Protein AF-A0A7J6W1D3-F1 (afdb_monomer_lite)

Structure (mmCIF, N/CA/C/O backbone):
data_AF-A0A7J6W1D3-F1
#
_entry.id   AF-A0A7J6W1D3-F1
#
loop_
_atom_site.group_PDB
_atom_site.id
_atom_site.type_symbol
_atom_site.label_atom_id
_atom_site.label_alt_id
_atom_site.label_comp_id
_atom_site.label_asym_id
_atom_site.label_entity_id
_atom_site.label_seq_id
_atom_site.pdbx_PDB_ins_code
_atom_site.Cartn_x
_atom_site.Cartn_y
_atom_site.Cartn_z
_atom_si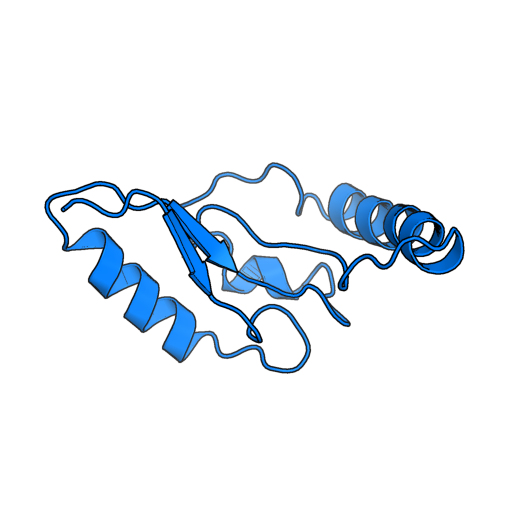te.occupancy
_atom_site.B_iso_or_equiv
_atom_site.auth_seq_id
_atom_site.auth_comp_id
_atom_site.auth_asym_id
_atom_site.auth_atom_id
_atom_site.pdbx_PDB_model_num
ATOM 1 N N . MET A 1 1 ? -16.129 17.188 13.964 1.00 54.38 1 MET A N 1
ATOM 2 C CA . MET A 1 1 ? -15.972 16.936 12.515 1.00 54.38 1 MET A CA 1
ATOM 3 C C . MET A 1 1 ? -15.462 15.514 12.377 1.00 54.38 1 MET A C 1
ATOM 5 O O . MET A 1 1 ? -14.553 15.174 13.118 1.00 54.38 1 MET A O 1
ATOM 9 N N . GLY A 1 2 ? -16.094 14.679 11.551 1.00 68.81 2 GLY A N 1
ATOM 10 C CA . GLY A 1 2 ? -15.681 13.285 11.364 1.00 68.81 2 GLY A CA 1
ATOM 11 C C . GLY A 1 2 ? -14.757 13.171 10.159 1.00 68.81 2 GLY A C 1
ATOM 12 O O . GLY A 1 2 ? -15.150 13.559 9.061 1.00 68.81 2 GLY A O 1
ATOM 13 N N . CYS A 1 3 ? -13.536 12.689 10.370 1.00 77.50 3 CYS A N 1
ATOM 14 C CA . CYS A 1 3 ? -12.642 12.309 9.285 1.00 77.50 3 CYS A CA 1
ATOM 15 C C . CYS A 1 3 ? -13.026 10.896 8.835 1.00 77.50 3 CYS A C 1
ATOM 17 O O . CYS A 1 3 ? -13.080 10.006 9.672 1.00 77.50 3 CYS A O 1
ATOM 19 N N . GLY A 1 4 ? -13.326 10.693 7.552 1.00 90.44 4 GLY A N 1
ATOM 20 C CA . GLY A 1 4 ? -13.671 9.369 7.014 1.00 90.44 4 GLY A CA 1
ATOM 21 C C . GLY A 1 4 ? -12.500 8.639 6.353 1.00 90.44 4 GLY A C 1
ATOM 22 O O . GLY A 1 4 ? -12.673 7.516 5.888 1.00 90.44 4 GLY A O 1
ATOM 23 N N . PHE A 1 5 ? -11.327 9.274 6.257 1.00 93.31 5 PHE A N 1
ATOM 24 C CA . PHE A 1 5 ? -10.177 8.743 5.528 1.00 93.31 5 PHE A CA 1
ATOM 25 C C . PHE A 1 5 ? -8.860 9.326 6.048 1.00 93.31 5 PHE A C 1
ATOM 27 O O . PHE A 1 5 ? -8.719 10.541 6.165 1.00 93.31 5 PHE A O 1
ATOM 34 N N . VAL A 1 6 ? -7.876 8.467 6.299 1.00 94.88 6 VAL A N 1
ATOM 35 C CA . VAL A 1 6 ? -6.513 8.835 6.682 1.00 94.88 6 VAL A CA 1
ATOM 36 C C . VAL A 1 6 ? -5.541 8.251 5.663 1.00 94.88 6 VAL A C 1
ATOM 38 O O . VAL A 1 6 ? -5.473 7.036 5.481 1.00 94.88 6 VAL A O 1
ATOM 41 N N . LYS A 1 7 ? -4.759 9.133 5.035 1.00 95.38 7 LYS A N 1
ATOM 42 C CA . LYS A 1 7 ? -3.544 8.782 4.294 1.00 95.38 7 LYS A CA 1
ATOM 43 C C . LYS A 1 7 ? -2.363 8.895 5.254 1.00 95.38 7 LYS A C 1
ATOM 45 O O . LYS A 1 7 ? -2.091 9.983 5.754 1.00 95.38 7 LYS A O 1
ATOM 50 N N . HIS A 1 8 ? -1.681 7.789 5.500 1.00 95.44 8 HIS A N 1
ATOM 51 C CA . HIS A 1 8 ? -0.461 7.730 6.289 1.00 95.44 8 HIS A CA 1
ATOM 52 C C . HIS A 1 8 ? 0.726 7.654 5.340 1.00 95.44 8 HIS A C 1
ATOM 54 O O . HIS A 1 8 ? 0.952 6.641 4.677 1.00 95.44 8 HIS A O 1
ATOM 60 N N . ASP A 1 9 ? 1.392 8.798 5.220 1.00 93.69 9 ASP A N 1
ATOM 61 C CA . ASP A 1 9 ? 2.461 9.017 4.258 1.00 93.69 9 ASP A CA 1
ATOM 62 C C . ASP A 1 9 ? 3.822 8.561 4.779 1.00 93.69 9 ASP A C 1
ATOM 64 O O . ASP A 1 9 ? 4.021 8.449 5.987 1.00 93.69 9 ASP A O 1
ATOM 68 N N . CYS A 1 10 ? 4.757 8.356 3.851 1.00 91.69 10 CYS A N 1
ATOM 69 C CA . CYS A 1 10 ? 6.138 7.949 4.119 1.00 91.69 10 CYS A CA 1
ATOM 70 C C . CYS A 1 10 ? 6.277 6.648 4.931 1.00 91.69 10 CYS A C 1
ATOM 72 O O . CYS A 1 10 ? 7.140 6.560 5.796 1.00 91.69 10 CYS A O 1
ATOM 74 N N . ILE A 1 11 ? 5.428 5.646 4.673 1.00 92.81 11 ILE A N 1
ATOM 75 C CA . ILE A 1 11 ? 5.432 4.382 5.428 1.00 92.81 11 ILE A CA 1
ATOM 76 C C . ILE A 1 11 ? 5.335 3.124 4.553 1.00 92.81 11 ILE A C 1
ATOM 78 O O . ILE A 1 11 ? 5.744 2.047 4.974 1.00 92.81 11 ILE A O 1
ATOM 82 N N . PHE A 1 12 ? 4.786 3.201 3.336 1.00 89.19 12 PHE A N 1
ATOM 83 C CA . PHE A 1 12 ? 4.508 2.007 2.521 1.00 89.19 12 PHE A CA 1
ATOM 84 C C . PHE A 1 12 ? 5.636 1.648 1.547 1.00 89.19 12 PHE A C 1
ATOM 86 O O . PHE A 1 12 ? 5.430 1.528 0.348 1.00 89.19 12 PHE A O 1
ATOM 93 N N . GLY A 1 13 ? 6.850 1.443 2.038 1.00 89.75 13 GLY A N 1
ATOM 94 C CA . GLY A 1 13 ? 7.979 1.172 1.154 1.00 89.75 13 GLY A CA 1
ATOM 95 C C . GLY A 1 13 ? 9.278 1.104 1.923 1.00 89.75 13 GLY A C 1
ATOM 96 O O . GLY A 1 13 ? 9.419 0.276 2.821 1.00 89.75 13 GLY A O 1
ATOM 97 N N . ASP A 1 14 ? 10.202 1.995 1.581 1.00 88.88 14 ASP A N 1
ATOM 98 C CA . ASP A 1 14 ? 11.521 2.080 2.213 1.00 88.88 14 ASP A CA 1
ATOM 99 C C . ASP A 1 14 ? 11.451 2.277 3.742 1.00 88.88 14 ASP A C 1
ATOM 101 O O . ASP A 1 14 ? 12.269 1.718 4.472 1.00 88.88 14 ASP A O 1
ATOM 105 N N . ASP A 1 15 ? 10.432 2.987 4.233 1.00 91.88 15 ASP A N 1
ATOM 106 C CA . ASP A 1 15 ? 10.250 3.325 5.652 1.00 91.88 15 ASP A CA 1
ATOM 107 C C . ASP A 1 15 ? 9.253 2.404 6.386 1.00 91.88 15 ASP A C 1
ATOM 109 O O . ASP A 1 15 ? 8.663 2.783 7.398 1.00 91.88 15 ASP A 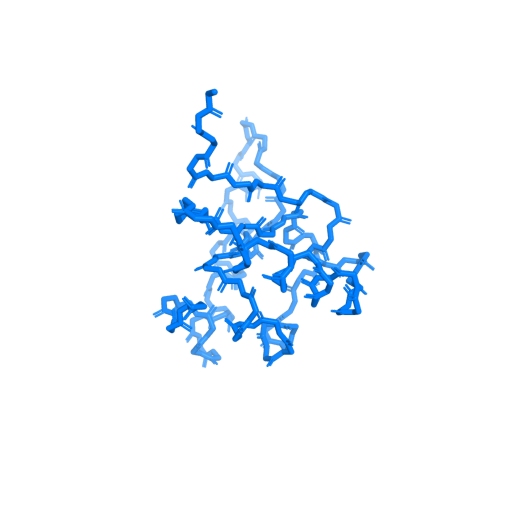O 1
ATOM 113 N N . LEU A 1 16 ? 9.027 1.181 5.888 1.00 93.00 16 LEU A N 1
ATOM 114 C CA . LEU A 1 16 ? 8.027 0.272 6.455 1.00 93.00 16 LEU A CA 1
ATOM 115 C C . LEU A 1 16 ? 8.223 0.021 7.958 1.00 93.00 16 LEU A C 1
ATOM 117 O O . LEU A 1 16 ? 9.183 -0.621 8.388 1.00 93.00 16 LEU A O 1
ATOM 121 N N . ASN A 1 17 ? 7.220 0.414 8.745 1.00 95.00 17 ASN A N 1
ATOM 122 C CA . ASN A 1 17 ? 7.145 0.136 10.174 1.00 95.00 17 ASN A CA 1
ATOM 123 C C . ASN A 1 17 ? 5.805 -0.517 10.539 1.00 95.00 17 ASN A C 1
ATOM 125 O O . ASN A 1 17 ? 4.802 0.146 10.804 1.00 95.00 17 ASN A O 1
ATOM 129 N N . VAL A 1 18 ? 5.792 -1.851 10.583 1.00 95.19 18 VAL A N 1
ATOM 130 C CA . VAL A 1 18 ? 4.579 -2.639 10.871 1.00 95.19 18 VAL A CA 1
ATOM 131 C C . VAL A 1 18 ? 4.018 -2.349 12.269 1.00 95.19 18 VAL A C 1
ATOM 133 O O . VAL A 1 18 ? 2.801 -2.331 12.444 1.00 95.19 18 VAL A O 1
ATOM 136 N N . ASN A 1 19 ? 4.873 -2.068 13.258 1.00 96.44 19 ASN A N 1
ATOM 137 C CA . ASN A 1 19 ? 4.425 -1.764 14.621 1.00 96.44 19 ASN A CA 1
ATOM 138 C C . ASN A 1 19 ? 3.642 -0.451 14.668 1.00 96.44 19 ASN A C 1
ATOM 140 O O . ASN A 1 19 ? 2.576 -0.383 15.272 1.00 96.44 19 ASN A O 1
ATOM 144 N N . GLU A 1 20 ? 4.150 0.578 13.996 1.00 96.75 20 GLU A N 1
ATOM 145 C CA . GLU A 1 20 ? 3.466 1.863 13.884 1.00 96.75 20 GLU A CA 1
ATOM 146 C C . GLU A 1 20 ? 2.137 1.725 13.137 1.00 96.75 20 GLU A C 1
ATOM 148 O O . GLU A 1 20 ? 1.104 2.189 13.620 1.00 96.75 20 GLU A O 1
ATOM 153 N N . ILE A 1 21 ? 2.133 1.003 12.012 1.00 97.19 21 ILE A N 1
ATOM 154 C CA . ILE A 1 21 ? 0.913 0.727 11.244 1.00 97.19 21 ILE A CA 1
ATOM 155 C C . ILE A 1 21 ? -0.124 -0.007 12.105 1.00 97.19 21 ILE A C 1
ATOM 157 O O . ILE A 1 21 ? -1.308 0.322 12.030 1.00 97.19 21 ILE A O 1
ATOM 161 N N . THR A 1 22 ? 0.314 -0.960 12.932 1.00 97.50 22 THR A N 1
ATOM 162 C CA . THR A 1 22 ? -0.553 -1.713 13.851 1.00 97.50 22 THR A CA 1
ATOM 163 C C . THR A 1 22 ? -1.189 -0.791 14.884 1.00 97.50 22 THR A C 1
ATOM 165 O O . THR A 1 22 ? -2.410 -0.773 15.000 1.00 97.50 22 THR A O 1
ATOM 168 N N . ILE A 1 23 ? -0.385 0.032 15.565 1.00 97.69 23 ILE A N 1
ATOM 169 C CA . ILE A 1 23 ? -0.876 0.974 16.581 1.00 97.69 23 ILE A CA 1
ATOM 170 C C . ILE A 1 23 ? -1.907 1.930 15.973 1.00 97.69 23 ILE A C 1
ATOM 172 O O . ILE A 1 23 ? -2.982 2.125 16.535 1.00 97.69 23 ILE A O 1
ATOM 176 N N . VAL A 1 24 ? -1.612 2.503 14.802 1.00 96.75 24 VAL A N 1
ATOM 177 C CA . VAL A 1 24 ? -2.548 3.406 14.118 1.00 96.75 24 VAL A CA 1
ATOM 178 C C . VAL A 1 24 ? -3.830 2.666 13.720 1.00 96.75 24 VAL A C 1
ATOM 180 O O . VAL A 1 24 ? -4.918 3.191 13.936 1.00 96.75 24 VAL A O 1
ATOM 183 N N . SER A 1 25 ? -3.732 1.441 13.194 1.00 96.50 25 SER A N 1
ATOM 184 C CA . SER A 1 25 ? -4.896 0.615 12.837 1.00 96.50 25 SER A CA 1
ATOM 185 C C . SER A 1 25 ? -5.807 0.347 14.037 1.00 96.50 25 SER A C 1
ATOM 187 O O . SER A 1 25 ? -7.023 0.500 13.934 1.00 96.50 25 SER A O 1
ATOM 189 N N . GLU A 1 26 ? -5.233 -0.017 15.185 1.00 96.31 26 GLU A N 1
ATOM 190 C CA . GLU A 1 26 ? -5.979 -0.271 16.422 1.00 96.31 26 GLU A CA 1
ATOM 191 C C . GLU A 1 26 ? -6.689 0.991 16.914 1.00 96.31 26 GLU A C 1
ATOM 193 O O . GLU A 1 26 ? -7.899 0.962 17.132 1.00 96.31 26 GLU A O 1
ATOM 198 N N . VAL A 1 27 ? -5.979 2.122 16.969 1.00 95.44 27 VAL A N 1
ATOM 199 C CA . VAL A 1 27 ? -6.567 3.412 17.360 1.00 95.44 27 VAL A CA 1
ATOM 200 C C . VAL A 1 27 ? -7.724 3.798 16.439 1.00 95.44 27 VAL A C 1
ATOM 202 O O . VAL A 1 27 ? -8.762 4.245 16.918 1.00 95.44 27 VAL A O 1
ATOM 205 N N . LEU A 1 28 ? -7.582 3.615 15.122 1.00 94.38 28 LEU A N 1
ATOM 206 C CA . LEU A 1 28 ? -8.643 3.942 14.165 1.00 94.38 28 LEU A CA 1
ATOM 207 C C . LEU A 1 28 ? -9.870 3.026 14.304 1.00 94.38 28 LEU A C 1
ATOM 209 O O . LEU A 1 28 ? -10.988 3.497 14.104 1.00 94.38 28 LEU A O 1
ATOM 213 N N . LYS A 1 29 ? -9.689 1.749 14.670 1.00 92.25 29 LYS A N 1
ATOM 214 C CA . LYS A 1 29 ? -10.790 0.796 14.916 1.00 92.25 29 LYS A CA 1
ATOM 215 C C . LYS A 1 29 ? -11.585 1.097 16.187 1.00 92.25 29 LYS A C 1
ATOM 217 O O . LYS A 1 29 ? -12.747 0.713 16.265 1.00 92.25 29 LYS A O 1
ATOM 222 N N . GLU A 1 30 ? -10.970 1.742 17.175 1.00 93.62 30 GLU A N 1
ATOM 223 C CA . GLU A 1 30 ? -11.626 2.116 18.436 1.00 93.62 30 GLU A CA 1
ATOM 224 C C . GLU A 1 30 ? -12.527 3.353 18.306 1.00 93.62 30 GLU A C 1
ATOM 226 O O . GLU A 1 30 ? -13.306 3.652 19.212 1.00 93.62 30 GLU A O 1
ATOM 231 N N . LEU A 1 31 ? -12.444 4.084 17.192 1.00 91.38 31 LEU A N 1
ATOM 232 C CA . LEU A 1 31 ? -13.278 5.255 16.958 1.00 91.38 31 LEU A CA 1
ATOM 233 C C . LEU A 1 31 ? -14.709 4.846 16.586 1.00 91.38 31 LEU A C 1
ATOM 235 O O . LEU A 1 31 ? -14.930 4.009 15.714 1.00 91.38 31 LEU A O 1
ATOM 239 N N . ASP A 1 32 ? -15.700 5.543 17.150 1.00 89.00 32 ASP A N 1
ATOM 240 C CA . ASP A 1 32 ? -17.125 5.356 16.817 1.00 89.00 32 ASP A CA 1
ATOM 241 C C . ASP A 1 32 ? -17.478 5.754 15.365 1.00 89.00 32 ASP A C 1
ATOM 243 O O . ASP A 1 32 ? -18.617 5.594 14.918 1.00 89.00 32 ASP A O 1
ATOM 247 N N . CYS A 1 33 ? -16.520 6.304 14.613 1.00 88.94 33 CYS A N 1
ATOM 248 C CA . CYS A 1 33 ? -16.667 6.640 13.206 1.00 88.94 33 CYS A CA 1
ATOM 249 C C . CYS A 1 33 ? -15.761 5.750 12.338 1.00 88.94 33 CYS A C 1
ATOM 251 O O . CYS A 1 33 ? -14.552 5.726 12.562 1.00 88.94 33 CYS A O 1
ATOM 253 N N . PRO A 1 34 ? -16.295 5.075 11.303 1.00 88.44 34 PRO A N 1
ATOM 254 C CA . PRO A 1 34 ? -15.465 4.340 10.356 1.00 88.44 34 PRO A CA 1
ATOM 255 C C . PRO A 1 34 ? -14.485 5.272 9.634 1.00 88.44 34 PRO A C 1
ATOM 257 O O . PRO A 1 34 ? -14.905 6.244 9.000 1.00 88.44 34 PRO A O 1
ATOM 260 N N . ILE A 1 35 ? -13.191 4.954 9.705 1.00 92.81 35 ILE A N 1
ATOM 261 C CA . ILE A 1 35 ? -12.122 5.675 9.007 1.00 92.81 35 ILE A CA 1
ATOM 262 C C . ILE A 1 35 ? -11.412 4.714 8.062 1.00 92.81 35 ILE A C 1
ATOM 264 O O . ILE A 1 35 ? -10.882 3.693 8.48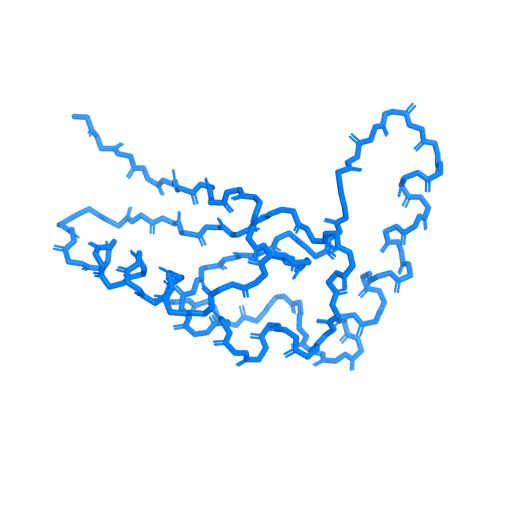7 1.00 92.81 35 ILE A O 1
ATOM 268 N N . LEU A 1 36 ? -11.374 5.061 6.777 1.00 93.94 36 LEU A N 1
ATOM 269 C CA . LEU A 1 36 ? -10.576 4.343 5.792 1.00 93.94 36 LEU A CA 1
ATOM 270 C C . LEU A 1 36 ? -9.095 4.659 5.984 1.00 93.94 36 LEU A C 1
ATOM 272 O O . LEU A 1 36 ? -8.699 5.823 5.962 1.00 93.94 36 LEU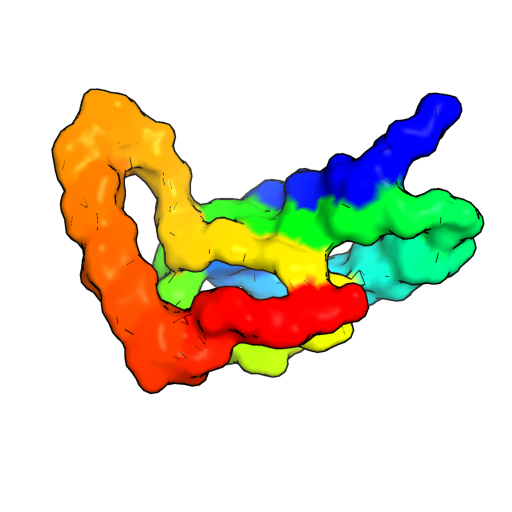 A O 1
ATOM 276 N N . TYR A 1 37 ? -8.277 3.626 6.127 1.00 95.31 37 TYR A N 1
ATOM 277 C CA . TYR A 1 37 ? -6.849 3.761 6.372 1.00 95.31 37 TYR A CA 1
ATOM 278 C C . TYR A 1 37 ? -6.034 3.369 5.134 1.00 95.31 37 TYR A C 1
ATOM 280 O O . TYR A 1 37 ? -6.136 2.240 4.644 1.00 95.31 37 TYR A O 1
ATOM 288 N N . SER A 1 38 ? -5.242 4.314 4.620 1.00 95.81 38 SER A N 1
ATOM 289 C CA . SER A 1 38 ? -4.403 4.164 3.429 1.00 95.81 38 SER A CA 1
ATOM 290 C C . SER A 1 38 ? -2.934 4.410 3.739 1.00 95.81 38 SER A C 1
ATOM 292 O O . SER A 1 38 ? -2.617 5.423 4.356 1.00 95.81 38 SER A O 1
ATOM 294 N N . LEU A 1 39 ? -2.037 3.566 3.225 1.00 95.62 39 LEU A N 1
ATOM 295 C CA . LEU A 1 39 ? -0.585 3.764 3.332 1.00 95.62 39 LEU A CA 1
ATOM 296 C C . LEU A 1 39 ? 0.036 4.279 2.021 1.00 95.62 39 LEU A C 1
ATOM 298 O O . LEU A 1 39 ? -0.421 3.916 0.933 1.00 95.62 39 LEU A O 1
ATOM 302 N N . SER A 1 40 ? 1.091 5.087 2.113 1.00 94.31 40 SER A N 1
ATOM 303 C CA . SER A 1 40 ? 1.856 5.610 0.966 1.00 94.31 40 SER A CA 1
ATOM 304 C C . SER A 1 40 ? 3.269 6.063 1.375 1.00 94.31 40 SER A C 1
ATOM 306 O O . SER A 1 40 ? 3.565 6.075 2.569 1.00 94.31 40 SER A O 1
ATOM 308 N N . PRO A 1 41 ? 4.130 6.465 0.421 1.00 90.75 41 PRO A N 1
ATOM 309 C CA . PRO A 1 41 ? 4.102 6.062 -0.982 1.00 90.75 41 PRO A CA 1
ATOM 310 C C . PRO A 1 41 ? 4.642 4.641 -1.150 1.00 90.75 41 PRO A C 1
ATOM 312 O O . PRO A 1 41 ? 5.357 4.159 -0.284 1.00 90.75 41 PRO A O 1
ATOM 315 N N . GLY A 1 42 ? 4.351 4.007 -2.286 1.00 87.56 42 GLY A N 1
ATOM 316 C CA . GLY A 1 42 ? 4.848 2.684 -2.681 1.00 87.56 42 GLY A CA 1
ATOM 317 C C . GLY A 1 42 ? 6.267 2.675 -3.227 1.00 87.56 42 GLY A C 1
ATOM 318 O O . GLY A 1 42 ? 6.613 1.806 -4.030 1.00 87.56 42 GLY A O 1
ATOM 319 N N . THR A 1 43 ? 7.082 3.665 -2.871 1.00 88.06 43 THR A N 1
ATOM 320 C CA . THR A 1 43 ? 8.461 3.754 -3.352 1.00 88.06 43 THR A CA 1
ATOM 321 C C . THR A 1 43 ? 9.222 2.508 -2.913 1.00 88.06 43 THR A C 1
ATOM 323 O O . THR A 1 43 ? 9.207 2.143 -1.740 1.00 88.06 43 THR A O 1
ATOM 326 N N . SER A 1 44 ? 9.822 1.812 -3.882 1.00 88.50 44 SER A N 1
ATOM 327 C CA . SER A 1 44 ? 10.510 0.527 -3.677 1.00 88.50 44 SER A CA 1
ATOM 328 C C . SER A 1 44 ? 9.630 -0.597 -3.103 1.00 88.50 44 SER A C 1
ATOM 330 O O . SER A 1 44 ? 10.150 -1.646 -2.712 1.00 88.50 44 SER A O 1
ATOM 332 N N . ALA A 1 45 ? 8.303 -0.430 -3.074 1.00 91.25 45 ALA A N 1
ATOM 333 C CA . ALA A 1 45 ? 7.409 -1.437 -2.531 1.00 91.25 45 ALA A CA 1
ATOM 334 C C . ALA A 1 45 ? 7.478 -2.727 -3.359 1.00 91.25 45 ALA A C 1
ATOM 336 O O . ALA A 1 45 ? 7.452 -2.729 -4.592 1.00 91.25 45 ALA A O 1
ATOM 337 N N . THR A 1 46 ? 7.544 -3.857 -2.662 1.00 92.06 46 THR A N 1
ATOM 338 C CA . THR A 1 46 ? 7.567 -5.187 -3.274 1.00 92.06 46 THR A CA 1
ATOM 339 C C . THR A 1 46 ? 6.323 -5.973 -2.871 1.00 92.06 46 THR A C 1
ATOM 341 O O . THR A 1 46 ? 5.768 -5.723 -1.798 1.00 92.06 46 THR A O 1
ATOM 344 N N . PRO A 1 47 ? 5.889 -6.979 -3.655 1.00 92.19 47 PRO A N 1
ATOM 345 C CA . PRO A 1 47 ? 4.696 -7.758 -3.317 1.00 92.19 47 PRO A CA 1
ATOM 346 C C . PRO A 1 47 ? 4.787 -8.581 -2.019 1.00 92.19 47 PRO A C 1
ATOM 348 O O . PRO A 1 47 ? 3.818 -9.235 -1.638 1.00 92.19 47 PRO A O 1
ATOM 351 N N . THR A 1 48 ? 5.935 -8.609 -1.337 1.00 90.44 48 THR A N 1
ATOM 352 C CA . THR A 1 48 ? 6.061 -9.224 -0.009 1.00 90.44 48 THR A CA 1
ATOM 353 C C . THR A 1 48 ? 5.582 -8.307 1.109 1.00 90.44 48 THR A C 1
ATOM 355 O O . THR A 1 48 ? 5.011 -8.819 2.060 1.00 90.44 48 THR A O 1
ATOM 358 N N . ILE A 1 49 ? 5.736 -6.985 0.972 1.00 90.56 49 ILE A N 1
ATOM 359 C CA . ILE A 1 49 ? 5.361 -5.997 2.000 1.00 90.56 49 ILE A CA 1
ATOM 360 C C . ILE A 1 49 ? 3.859 -6.040 2.345 1.00 90.56 49 ILE A C 1
ATOM 362 O O . ILE A 1 49 ? 3.525 -6.101 3.528 1.00 90.56 49 ILE A O 1
ATOM 366 N N . PRO A 1 50 ? 2.923 -6.082 1.371 1.00 89.62 50 PRO A N 1
ATOM 367 C CA . PRO A 1 50 ? 1.494 -6.172 1.670 1.00 89.62 50 PRO A CA 1
ATOM 368 C C . PRO A 1 50 ? 1.080 -7.360 2.537 1.00 89.62 50 PRO A C 1
ATOM 370 O O . PRO A 1 50 ? 0.054 -7.286 3.209 1.00 89.62 50 PRO A O 1
ATOM 373 N N . LYS A 1 51 ? 1.843 -8.459 2.536 1.00 87.31 51 LYS A N 1
ATOM 374 C CA . LYS A 1 51 ? 1.505 -9.646 3.335 1.00 87.31 51 LYS A CA 1
ATOM 375 C C . LYS A 1 51 ? 1.488 -9.341 4.828 1.00 87.31 51 LYS A C 1
ATOM 377 O O . LYS A 1 51 ? 0.701 -9.944 5.546 1.00 87.31 51 LYS A O 1
ATOM 382 N N . ASP A 1 52 ? 2.306 -8.387 5.259 1.00 89.12 52 ASP A N 1
ATOM 383 C CA . ASP A 1 52 ? 2.459 -8.040 6.668 1.00 89.12 52 ASP A CA 1
ATOM 384 C C . ASP A 1 52 ? 1.431 -6.993 7.127 1.00 89.12 52 ASP A C 1
ATOM 386 O O . ASP A 1 52 ? 1.185 -6.856 8.323 1.00 89.12 52 ASP A O 1
ATOM 390 N N . VAL A 1 53 ? 0.820 -6.250 6.191 1.00 92.69 53 VAL A N 1
ATOM 391 C CA . VAL A 1 53 ? -0.013 -5.073 6.511 1.00 92.69 53 VAL A CA 1
ATOM 392 C C . VAL A 1 53 ? -1.422 -5.091 5.915 1.00 92.69 53 VAL A C 1
ATOM 394 O O . VAL A 1 53 ? -2.257 -4.295 6.331 1.00 92.69 53 VAL A O 1
ATOM 397 N N . SER A 1 54 ? -1.731 -5.985 4.972 1.00 91.38 54 SER A N 1
ATOM 398 C CA . SER A 1 54 ? -3.041 -6.059 4.291 1.00 91.38 54 SER A CA 1
ATOM 399 C C . SER A 1 54 ? -4.218 -6.237 5.252 1.00 91.38 54 SER A C 1
ATOM 401 O O . SER A 1 54 ? -5.265 -5.633 5.048 1.00 91.38 54 SER A O 1
ATOM 403 N N . SER A 1 55 ? -4.033 -6.978 6.349 1.00 92.19 55 SER A N 1
ATOM 404 C CA . SER A 1 55 ? -5.048 -7.148 7.397 1.00 92.19 55 SER A CA 1
ATOM 405 C C . SER A 1 55 ? -5.110 -5.998 8.408 1.00 92.19 55 SER A C 1
ATOM 407 O O . SER A 1 55 ? -5.820 -6.115 9.406 1.00 92.19 55 SER A O 1
ATOM 409 N N . LEU A 1 56 ? -4.315 -4.938 8.223 1.00 94.81 56 LEU A N 1
ATOM 410 C CA . LEU A 1 56 ? -4.229 -3.769 9.109 1.00 94.81 56 LEU A CA 1
ATOM 411 C C . LEU A 1 56 ? -4.751 -2.489 8.448 1.00 94.81 56 LEU A C 1
ATOM 413 O O . LEU A 1 56 ? -5.002 -1.510 9.149 1.00 94.81 56 LEU A O 1
ATOM 417 N N . VAL A 1 57 ? -4.927 -2.480 7.127 1.00 94.69 57 VAL A N 1
ATOM 418 C CA . VAL A 1 57 ? -5.244 -1.274 6.350 1.00 94.69 57 VAL A CA 1
ATOM 419 C C . VAL A 1 57 ? -6.303 -1.563 5.294 1.00 94.69 57 VAL A C 1
ATOM 421 O O . VAL A 1 57 ? -6.516 -2.709 4.909 1.00 94.69 57 VAL A O 1
ATOM 424 N N . ASN A 1 58 ? -6.987 -0.532 4.803 1.00 94.31 58 ASN A N 1
ATOM 425 C CA . ASN A 1 58 ? -7.986 -0.708 3.748 1.00 94.31 58 ASN A CA 1
ATOM 426 C C . ASN A 1 58 ? -7.364 -0.631 2.352 1.00 94.31 58 ASN A C 1
ATOM 428 O O . ASN A 1 58 ? -7.877 -1.239 1.416 1.00 94.31 58 ASN A O 1
ATOM 432 N N . MET A 1 59 ? -6.284 0.137 2.202 1.00 93.88 59 MET A N 1
ATOM 433 C CA . MET A 1 59 ? -5.575 0.293 0.936 1.00 93.88 59 MET A CA 1
ATOM 434 C C . MET A 1 59 ? -4.120 0.717 1.139 1.00 93.88 59 MET A C 1
ATOM 436 O O . MET A 1 59 ? -3.720 1.191 2.201 1.00 93.88 59 MET A O 1
ATOM 440 N N . TYR A 1 60 ? -3.327 0.555 0.089 1.00 94.06 60 TYR A N 1
ATOM 441 C CA . TYR A 1 60 ? -1.949 1.012 0.028 1.00 94.06 60 TYR A CA 1
ATOM 442 C C . TYR A 1 60 ? -1.596 1.410 -1.407 1.00 94.06 60 TYR A C 1
ATOM 444 O O . TYR A 1 60 ? -2.047 0.787 -2.372 1.00 94.06 60 TYR A O 1
ATOM 452 N N . MET A 1 61 ? -0.805 2.468 -1.556 1.00 93.69 61 MET A N 1
ATOM 453 C CA . MET A 1 61 ? -0.316 2.934 -2.850 1.00 93.69 61 MET A CA 1
ATOM 454 C C . MET A 1 61 ? 0.877 2.077 -3.264 1.00 93.69 61 MET A C 1
ATOM 456 O O . MET A 1 61 ? 1.929 2.193 -2.665 1.00 93.69 61 MET A O 1
ATOM 460 N N . ILE A 1 62 ? 0.739 1.203 -4.263 1.00 93.44 62 ILE A N 1
ATOM 461 C CA . ILE A 1 62 ? 1.822 0.270 -4.643 1.00 93.44 62 ILE A CA 1
ATOM 462 C C . ILE A 1 62 ? 2.949 0.907 -5.455 1.00 93.44 62 ILE A C 1
ATOM 464 O O . ILE A 1 62 ? 3.989 0.284 -5.628 1.00 93.44 62 ILE A O 1
ATOM 468 N N . THR A 1 63 ? 2.736 2.109 -5.979 1.00 92.69 63 THR A N 1
ATOM 469 C CA . THR A 1 63 ? 3.684 2.828 -6.831 1.00 92.69 63 THR A CA 1
ATOM 470 C C . THR A 1 63 ? 4.304 4.014 -6.098 1.00 92.69 63 THR A C 1
ATOM 472 O O . THR A 1 63 ? 3.802 4.437 -5.055 1.00 92.69 63 THR A O 1
ATOM 475 N N . GLY A 1 64 ? 5.392 4.555 -6.647 1.00 89.44 64 GLY A N 1
ATOM 476 C CA . GLY A 1 64 ? 5.920 5.849 -6.215 1.00 89.44 64 GLY A CA 1
ATOM 477 C C . GLY A 1 64 ? 4.978 7.002 -6.575 1.00 89.44 64 GLY A C 1
ATOM 478 O O . GLY A 1 64 ? 3.911 6.789 -7.157 1.00 89.44 64 GLY A O 1
ATOM 479 N N . ASP A 1 65 ? 5.381 8.215 -6.205 1.00 89.06 65 ASP A N 1
ATOM 480 C CA . ASP A 1 65 ? 4.659 9.431 -6.579 1.00 89.06 65 ASP A CA 1
ATOM 481 C C . ASP A 1 65 ? 4.658 9.636 -8.098 1.00 89.06 65 ASP A C 1
ATOM 483 O O . ASP A 1 65 ? 5.667 9.416 -8.770 1.00 89.06 65 ASP A O 1
ATOM 487 N N . ASP A 1 66 ? 3.533 10.122 -8.617 1.00 88.06 66 ASP A N 1
ATOM 488 C CA . ASP A 1 66 ? 3.390 10.516 -10.014 1.00 88.06 66 ASP A CA 1
ATOM 489 C C . ASP A 1 66 ? 3.705 12.001 -10.192 1.00 88.06 66 ASP A C 1
ATOM 491 O O . ASP A 1 66 ? 3.019 12.870 -9.644 1.00 88.06 66 ASP A O 1
ATOM 495 N N . TRP A 1 67 ? 4.684 12.298 -11.041 1.00 90.25 67 TRP A N 1
ATOM 496 C CA . TRP A 1 67 ? 4.806 13.610 -11.670 1.00 90.25 67 TRP A CA 1
ATOM 497 C C . TRP A 1 67 ? 4.211 13.551 -13.080 1.00 90.25 67 TRP A C 1
ATOM 499 O O . TRP A 1 67 ? 4.016 12.470 -13.633 1.00 90.25 67 TRP A O 1
ATOM 509 N N . ASP A 1 68 ? 3.899 14.707 -13.680 1.00 93.50 68 ASP A N 1
ATOM 510 C CA . ASP A 1 68 ? 3.344 14.792 -15.045 1.00 93.50 68 ASP A CA 1
ATOM 511 C C . ASP A 1 68 ? 4.422 14.488 -16.102 1.00 93.50 68 ASP A C 1
ATOM 513 O O . ASP A 1 68 ? 4.854 15.336 -16.887 1.00 93.50 68 ASP A O 1
ATOM 517 N N . THR A 1 69 ? 4.934 13.259 -16.056 1.00 95.44 69 THR A N 1
ATOM 518 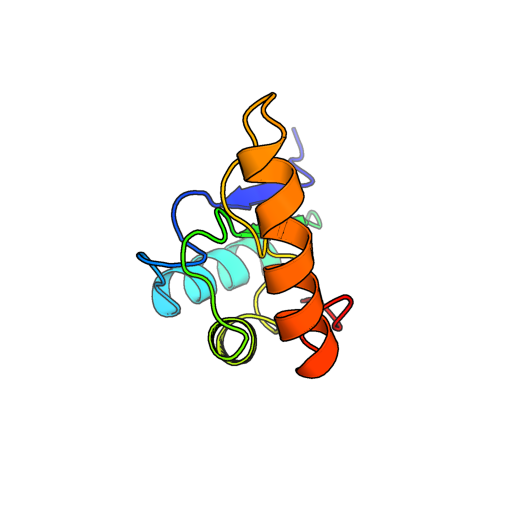C CA . THR A 1 69 ? 5.923 12.719 -16.970 1.00 95.44 69 THR A CA 1
ATOM 519 C C . THR A 1 69 ? 5.524 11.309 -17.378 1.00 95.44 69 THR A C 1
ATOM 521 O O . THR A 1 69 ? 4.997 10.511 -16.604 1.00 95.44 69 THR A O 1
ATOM 524 N N . TRP A 1 70 ? 5.823 10.961 -18.627 1.00 94.94 70 TRP A N 1
ATOM 525 C CA . TRP A 1 70 ? 5.590 9.601 -19.105 1.00 94.94 70 TRP A CA 1
ATOM 526 C C . TRP A 1 70 ? 6.450 8.562 -18.370 1.00 94.94 70 TRP A C 1
ATOM 528 O O . TRP A 1 70 ? 6.066 7.398 -18.288 1.00 94.94 70 TRP A O 1
ATOM 538 N N . GLY A 1 71 ? 7.610 8.973 -17.845 1.00 94.12 71 GLY A N 1
ATOM 539 C CA . GLY A 1 71 ? 8.513 8.091 -17.111 1.00 94.12 71 GLY A CA 1
ATOM 540 C C . GLY A 1 71 ? 7.827 7.480 -15.895 1.00 94.12 71 GLY A C 1
ATOM 541 O O . GLY A 1 71 ? 7.803 6.252 -15.779 1.00 94.12 71 GLY A O 1
ATOM 542 N N . ASP A 1 72 ? 7.197 8.323 -15.078 1.00 91.44 72 ASP A N 1
ATOM 543 C CA . ASP A 1 72 ? 6.515 7.913 -13.847 1.00 91.44 72 ASP A CA 1
ATOM 544 C C . ASP A 1 72 ? 5.333 6.982 -14.164 1.00 91.44 72 ASP A C 1
ATOM 546 O O . ASP A 1 72 ? 5.310 5.826 -13.732 1.00 91.44 72 ASP A O 1
ATOM 550 N N . VAL A 1 73 ? 4.462 7.389 -15.097 1.00 93.25 73 VAL A N 1
ATOM 551 C CA . VAL A 1 73 ? 3.325 6.567 -15.553 1.00 93.25 73 VAL A CA 1
ATOM 552 C C . VAL A 1 73 ? 3.782 5.217 -16.118 1.00 93.25 73 VAL A C 1
ATOM 554 O O . VAL A 1 73 ? 3.179 4.175 -15.854 1.00 93.25 73 VAL A O 1
ATOM 557 N N . SER A 1 74 ? 4.854 5.195 -16.915 1.00 95.12 74 SER A N 1
ATOM 558 C CA . SER A 1 74 ? 5.332 3.960 -17.543 1.00 95.12 74 SER A CA 1
ATOM 559 C C . SER A 1 74 ? 5.874 2.948 -16.526 1.00 95.12 74 SER A C 1
ATOM 561 O O . SER A 1 74 ? 5.705 1.737 -16.710 1.00 95.12 74 SER A O 1
ATOM 563 N N . ALA A 1 75 ? 6.480 3.421 -15.430 1.00 92.00 75 ALA A N 1
ATOM 564 C CA . ALA A 1 75 ? 7.004 2.567 -14.370 1.00 92.00 75 ALA A CA 1
ATOM 565 C C . ALA A 1 75 ? 5.882 1.808 -13.642 1.00 92.00 75 ALA A C 1
ATOM 567 O O . ALA A 1 75 ? 6.068 0.650 -13.247 1.00 92.00 75 ALA A O 1
ATOM 568 N N . HIS A 1 76 ? 4.692 2.411 -13.549 1.00 93.56 76 HIS A N 1
ATOM 569 C CA . HIS A 1 76 ? 3.547 1.852 -12.832 1.00 93.56 76 HIS A CA 1
ATOM 570 C C . HIS A 1 76 ? 3.116 0.503 -13.394 1.00 93.56 76 HIS A C 1
ATOM 572 O O . HIS A 1 76 ? 2.863 -0.425 -12.631 1.00 93.56 76 HIS A O 1
ATOM 578 N N . PHE A 1 77 ? 3.132 0.332 -14.719 1.00 94.81 77 PHE A N 1
ATOM 579 C CA . PHE A 1 77 ? 2.716 -0.924 -15.349 1.00 94.81 77 PHE A CA 1
ATOM 580 C C . PHE A 1 77 ? 3.533 -2.131 -14.876 1.00 94.81 77 PHE A C 1
ATOM 582 O O . PHE A 1 77 ? 2.978 -3.211 -14.661 1.00 94.81 77 PHE A O 1
ATOM 589 N N . ASN A 1 78 ? 4.845 -1.965 -14.686 1.00 94.19 78 ASN A N 1
ATOM 590 C CA . ASN A 1 78 ? 5.706 -3.054 -14.225 1.00 94.19 78 ASN A CA 1
ATOM 591 C C . ASN A 1 78 ? 5.425 -3.418 -12.764 1.00 94.19 78 ASN A C 1
ATOM 593 O O . ASN A 1 78 ? 5.370 -4.608 -12.438 1.00 94.19 78 ASN A O 1
ATOM 597 N N . VAL A 1 79 ? 5.216 -2.410 -11.915 1.00 94.25 79 VAL A N 1
ATOM 598 C CA . VAL A 1 79 ? 4.874 -2.585 -10.499 1.00 94.25 79 VAL A CA 1
ATOM 599 C C . VAL A 1 79 ? 3.497 -3.233 -10.361 1.00 94.25 79 VAL A C 1
ATOM 601 O O . VAL A 1 79 ? 3.374 -4.290 -9.742 1.00 94.25 79 VAL A O 1
ATOM 604 N N . SER A 1 80 ? 2.475 -2.688 -11.026 1.00 94.44 80 SER A N 1
ATOM 605 C CA . SER A 1 80 ? 1.120 -3.243 -11.014 1.00 94.44 80 SER A CA 1
ATOM 606 C C . SER A 1 80 ? 1.088 -4.683 -11.520 1.00 94.44 80 SER A C 1
ATOM 608 O O . SER A 1 80 ? 0.430 -5.524 -10.913 1.00 94.44 80 SER A O 1
ATOM 610 N N . ARG A 1 81 ? 1.846 -5.016 -12.576 1.00 95.25 81 ARG A N 1
ATOM 611 C CA . ARG A 1 81 ? 1.985 -6.402 -13.052 1.00 95.25 81 ARG A CA 1
ATOM 612 C C . ARG A 1 81 ? 2.541 -7.323 -11.964 1.00 95.25 81 ARG A C 1
ATOM 614 O O . ARG A 1 81 ? 2.031 -8.428 -11.798 1.00 95.25 81 ARG A O 1
ATOM 621 N N . ALA A 1 82 ? 3.582 -6.897 -11.247 1.00 94.50 82 ALA A N 1
ATOM 622 C CA . ALA A 1 82 ? 4.209 -7.708 -10.205 1.00 94.50 82 ALA A CA 1
ATOM 623 C C . ALA A 1 82 ? 3.265 -7.952 -9.016 1.00 94.50 82 ALA A C 1
ATOM 625 O O . ALA A 1 82 ? 3.130 -9.087 -8.563 1.00 94.50 82 ALA A O 1
ATOM 626 N N . PHE A 1 83 ? 2.567 -6.914 -8.549 1.00 94.44 83 PHE A N 1
ATOM 627 C CA . PHE A 1 83 ? 1.601 -7.038 -7.455 1.00 94.44 83 PHE A CA 1
ATOM 628 C C . PHE A 1 83 ? 0.364 -7.847 -7.866 1.00 94.44 83 PHE A C 1
ATOM 630 O O . PHE A 1 83 ? -0.084 -8.698 -7.100 1.00 94.44 83 PHE A O 1
ATOM 637 N N . ALA A 1 84 ? -0.146 -7.663 -9.090 1.00 93.94 84 ALA A N 1
ATOM 638 C CA . ALA A 1 84 ? -1.244 -8.470 -9.621 1.00 93.94 84 ALA A CA 1
ATOM 639 C C . ALA A 1 84 ? -0.874 -9.960 -9.689 1.00 93.94 84 ALA A C 1
ATOM 641 O O . ALA A 1 84 ? -1.646 -10.805 -9.242 1.00 93.94 84 ALA A O 1
ATOM 642 N N . ALA A 1 85 ? 0.325 -10.286 -10.188 1.00 94.69 85 ALA A N 1
ATOM 643 C CA . ALA A 1 85 ? 0.820 -11.663 -10.251 1.00 94.69 85 ALA A CA 1
ATOM 644 C C . ALA A 1 85 ? 0.990 -12.307 -8.863 1.00 94.69 85 ALA A C 1
ATOM 646 O O . ALA A 1 85 ? 0.913 -13.526 -8.735 1.00 94.69 85 ALA A O 1
ATOM 647 N N . ALA A 1 86 ? 1.209 -11.495 -7.827 1.00 92.81 86 ALA A N 1
ATOM 648 C CA . ALA A 1 86 ? 1.305 -11.935 -6.439 1.00 92.81 86 ALA A CA 1
ATOM 649 C C . ALA A 1 86 ? -0.041 -11.936 -5.692 1.00 92.81 86 ALA A C 1
ATOM 651 O O . ALA A 1 86 ? -0.055 -12.245 -4.503 1.00 92.81 86 ALA A O 1
ATOM 652 N N . HIS A 1 87 ? -1.146 -11.587 -6.361 1.00 91.31 87 HIS A N 1
ATOM 653 C CA . HIS A 1 87 ? -2.467 -11.400 -5.751 1.00 91.31 87 HIS A CA 1
ATOM 654 C C . HIS A 1 87 ? -2.500 -10.334 -4.638 1.00 91.31 87 HIS A C 1
ATOM 656 O O . HIS A 1 87 ? -3.281 -10.442 -3.703 1.00 91.31 87 HIS A O 1
ATOM 662 N N . MET A 1 88 ? -1.678 -9.287 -4.764 1.00 91.69 88 MET A N 1
ATOM 663 C CA . MET A 1 88 ? -1.578 -8.159 -3.822 1.00 91.69 88 MET A CA 1
ATOM 664 C C . MET A 1 88 ? -2.204 -6.872 -4.386 1.00 91.69 88 MET A C 1
ATOM 666 O O . MET A 1 88 ? -1.719 -5.768 -4.163 1.00 91.69 88 MET A O 1
ATOM 670 N N . ILE A 1 89 ? -3.249 -7.007 -5.202 1.00 86.94 89 ILE A N 1
ATOM 671 C CA . ILE A 1 89 ? -4.081 -5.896 -5.684 1.00 86.94 89 ILE A CA 1
ATOM 672 C C . ILE A 1 89 ? -5.531 -6.324 -5.529 1.00 86.94 89 ILE A C 1
ATOM 674 O O . ILE A 1 89 ? -5.877 -7.449 -5.887 1.00 86.94 89 ILE A O 1
ATOM 678 N N . GLY A 1 90 ? -6.376 -5.415 -5.036 1.00 72.00 90 GLY A N 1
ATOM 679 C CA . GLY A 1 90 ? -7.794 -5.700 -4.813 1.00 72.00 90 GLY A CA 1
ATOM 680 C C . GLY A 1 90 ? -8.034 -6.746 -3.722 1.00 72.00 90 GLY A C 1
ATOM 681 O O . GLY A 1 90 ? -9.057 -7.428 -3.755 1.00 72.00 90 GLY A O 1
ATOM 682 N N . ASP A 1 91 ? -7.082 -6.896 -2.798 1.00 65.94 91 ASP A N 1
ATOM 683 C CA . ASP A 1 91 ? 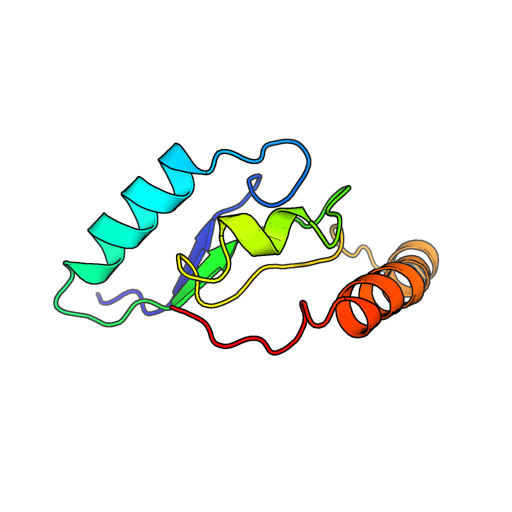-7.200 -7.805 -1.662 1.00 65.94 91 ASP A CA 1
ATOM 684 C C . ASP A 1 91 ? -8.227 -7.287 -0.639 1.00 65.94 91 ASP A C 1
ATOM 686 O O . ASP A 1 91 ? -8.591 -6.105 -0.636 1.00 65.94 91 ASP A O 1
ATOM 690 N N . LYS A 1 92 ? -8.732 -8.180 0.216 1.00 64.88 92 LYS A N 1
ATOM 691 C CA . LYS A 1 92 ? -9.684 -7.821 1.271 1.00 64.88 92 LYS A CA 1
ATOM 692 C C . LYS A 1 92 ? -8.970 -6.941 2.301 1.00 64.88 92 LYS A C 1
ATOM 694 O O . LYS A 1 92 ? -8.034 -7.398 2.945 1.00 64.88 92 LYS A O 1
ATOM 699 N N . GLY A 1 93 ? -9.413 -5.692 2.429 1.00 61.53 93 GLY A N 1
ATOM 700 C CA . GLY A 1 93 ? -8.900 -4.757 3.432 1.00 61.53 93 GLY A CA 1
ATOM 701 C C . GLY A 1 93 ? -9.365 -5.071 4.860 1.00 61.53 93 GLY A C 1
ATOM 702 O O . GLY A 1 93 ? -10.095 -6.039 5.083 1.00 61.53 93 GLY A O 1
ATOM 703 N N . LEU A 1 94 ? -8.934 -4.209 5.787 1.00 63.41 94 LEU A N 1
ATOM 704 C CA . LEU A 1 94 ? -9.258 -4.187 7.222 1.00 63.41 94 LEU A CA 1
ATOM 705 C C . LEU A 1 94 ? -10.744 -4.350 7.568 1.00 63.41 94 LEU A C 1
ATOM 707 O O . LEU A 1 94 ? -11.564 -3.617 6.962 1.00 63.41 94 LEU A O 1
#

InterPro domains:
  IPR002241 Glycoside hydrolase, family 27 [PTHR11452] (2-87)
  IPR013785 Aldolase-type TIM barrel [G3DSA:3.20.20.70] (1-93)
  IPR017853 Glycoside hydrolase superfamily [SSF51445] (1-89)

Secondary structure (DSSP, 8-state):
----EEEE-S-SSTT--HHHHHHHHHHHHTSSS--EEEE---TT--TTTHHHHTTT-SEE--S-PPPSSHHHHHHHHHHHHHHHHTT-SS----

Foldseek 3Di:
DDAQEDEDEPAQAPNPDLVVLQVVLVVQVPDPHHHAYEYDDLVHPALVSCVSCQARGQYYHNAHDDDPDVVRVVVVVVSVVRNVVSVNPPDHHD

Sequence (94 aa):
MGCGFVKHDCIFGDDLNVNEITIVSEVLKELDCPILYSLSPGTSATPTIPKDVSSLVNMYMITGDDWDTWGDVSAHFNVSRAFAAAHMIGDKGL

pLDDT: mean 90.58, std 8.12, range [54.38, 97.69]

Radius of gyration: 13.76 Å; chains: 1; bounding box: 29×29×38 Å

Organism: Thalictrum thalictroides (NCBI:txid46969)